Protein AF-A0A1H4EK37-F1 (afdb_monomer_lite)

Sequence (81 aa):
MTVKQTTSYTDEAYSYAQALVEAGEFSSVSAAASAALIALKRARDAEQRLLESEVLRRAKLPPDQWVEWSPGALAASINAR

Radius of gyration: 21.9 Å; chains: 1; bounding box: 41×23×55 Å

pLDDT: mean 91.95, std 8.42, range [58.97, 98.5]

Secondary structure (DSSP, 8-state):
----------HHHHHHHHHHHHTTS-SSHHHHHHHHHHHHHHHHHHHHHHHHHHHHHHHTS-GGGPPPP-TTHHHHHHHT-

Organism: NCBI:txid89524

Structure (mmCIF, N/CA/C/O backbone):
data_AF-A0A1H4EK37-F1
#
_entry.id   AF-A0A1H4EK37-F1
#
loop_
_atom_site.group_PDB
_atom_site.id
_atom_site.type_symbol
_atom_site.label_atom_id
_atom_site.label_alt_id
_atom_site.label_comp_id
_atom_site.label_asym_id
_atom_site.label_entity_id
_atom_site.label_seq_id
_atom_site.pdbx_PDB_ins_code
_atom_site.Cartn_x
_atom_site.Cartn_y
_atom_site.Cartn_z
_atom_site.occupancy
_atom_site.B_iso_or_equiv
_atom_site.auth_seq_id
_atom_site.auth_comp_id
_atom_site.auth_asym_id
_atom_site.auth_atom_id
_atom_site.pdbx_PDB_model_num
ATOM 1 N N . MET A 1 1 ? 6.075 -8.177 17.487 1.00 75.62 1 MET A N 1
ATOM 2 C CA . MET A 1 1 ? 6.314 -7.074 18.443 1.00 75.62 1 MET A CA 1
ATOM 3 C C . MET A 1 1 ? 5.505 -5.877 17.977 1.00 75.62 1 MET A C 1
ATOM 5 O O . MET A 1 1 ? 5.573 -5.566 16.796 1.00 75.62 1 MET A O 1
ATOM 9 N N . THR A 1 2 ? 4.714 -5.256 18.848 1.00 81.94 2 THR A N 1
ATOM 10 C CA . THR A 1 2 ? 3.929 -4.049 18.533 1.00 81.94 2 THR A CA 1
ATOM 11 C C . THR A 1 2 ? 4.497 -2.862 19.298 1.00 81.94 2 THR A C 1
ATOM 13 O O . THR A 1 2 ? 4.898 -3.018 20.450 1.00 81.94 2 THR A O 1
ATOM 16 N N . VAL A 1 3 ? 4.518 -1.682 18.680 1.00 89.81 3 VAL A N 1
ATOM 17 C CA . VAL A 1 3 ? 4.956 -0.431 19.317 1.00 89.81 3 VAL A CA 1
ATOM 18 C C . VAL A 1 3 ? 3.735 0.466 19.484 1.00 89.81 3 VAL A C 1
ATOM 20 O O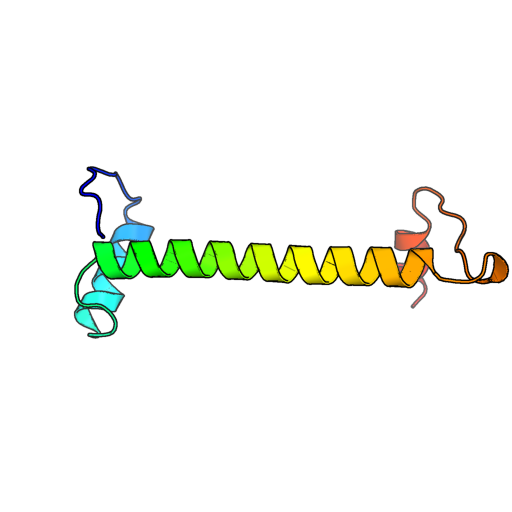 . VAL A 1 3 ? 3.045 0.751 18.508 1.00 89.81 3 VAL A O 1
ATOM 23 N N . LYS A 1 4 ? 3.444 0.893 20.718 1.00 89.81 4 LYS A N 1
ATOM 24 C CA . LYS A 1 4 ? 2.337 1.816 20.994 1.00 89.81 4 LYS A CA 1
ATOM 25 C C . LYS A 1 4 ? 2.795 3.246 20.715 1.00 89.81 4 LYS A C 1
ATOM 27 O O . LYS A 1 4 ? 3.779 3.699 21.290 1.00 89.81 4 LYS A O 1
ATOM 32 N N . GLN A 1 5 ? 2.063 3.946 19.860 1.00 90.38 5 GLN A N 1
ATOM 33 C CA . GLN A 1 5 ? 2.300 5.340 19.493 1.00 90.38 5 GLN A CA 1
ATOM 34 C C . GLN A 1 5 ? 0.956 6.059 19.370 1.00 90.38 5 GLN A C 1
ATOM 36 O O . GLN A 1 5 ? -0.029 5.459 18.938 1.00 90.38 5 GLN A O 1
ATOM 41 N N . THR A 1 6 ? 0.920 7.334 19.750 1.00 93.56 6 THR A N 1
ATOM 42 C CA . THR A 1 6 ? -0.231 8.207 19.498 1.00 93.56 6 THR A CA 1
ATOM 43 C C . THR A 1 6 ? -0.056 8.829 18.118 1.00 93.56 6 THR A C 1
ATOM 45 O O . THR A 1 6 ? 0.984 9.412 17.831 1.00 93.56 6 THR A O 1
ATOM 48 N N . THR A 1 7 ? -1.059 8.697 17.257 1.00 90.56 7 THR A N 1
ATOM 49 C CA . THR A 1 7 ? -1.046 9.262 15.905 1.00 90.56 7 THR A CA 1
ATOM 50 C C . THR A 1 7 ? -2.416 9.838 15.591 1.00 90.56 7 THR A C 1
ATOM 52 O O . THR A 1 7 ? -3.427 9.310 16.057 1.00 90.56 7 THR A O 1
ATOM 55 N N . SER A 1 8 ? -2.435 10.914 14.813 1.00 94.94 8 SER A N 1
ATOM 56 C CA . SER A 1 8 ? -3.668 11.515 14.316 1.00 94.94 8 SER A CA 1
ATOM 57 C C . SER A 1 8 ? -4.004 10.942 12.945 1.00 94.94 8 SER A C 1
ATOM 59 O O . SER A 1 8 ? -3.122 10.773 12.104 1.00 94.94 8 SER A O 1
ATOM 61 N N . TYR A 1 9 ? -5.286 10.681 12.720 1.00 94.81 9 TYR A N 1
ATOM 62 C CA . TYR A 1 9 ? -5.829 10.305 11.420 1.00 94.81 9 TYR A CA 1
ATOM 63 C C . TYR A 1 9 ? -6.651 11.468 10.871 1.00 94.81 9 TYR A C 1
ATOM 65 O O . TYR A 1 9 ? -7.168 12.279 11.638 1.00 94.81 9 TYR A O 1
ATOM 73 N N . THR A 1 10 ? -6.785 11.539 9.549 1.00 98.06 10 THR A N 1
ATOM 74 C CA . THR A 1 10 ? -7.880 12.310 8.956 1.00 98.06 10 THR A CA 1
ATOM 75 C C . THR A 1 10 ? -9.207 11.626 9.281 1.00 98.06 10 THR A C 1
ATOM 77 O O . THR A 1 10 ? -9.242 10.407 9.482 1.00 98.06 10 THR A O 1
ATOM 80 N N . ASP A 1 11 ? -10.300 12.391 9.288 1.00 98.06 11 ASP A N 1
ATOM 81 C CA . ASP A 1 11 ? -11.638 11.847 9.553 1.00 98.06 11 ASP A CA 1
ATOM 82 C C . ASP A 1 11 ? -11.993 10.719 8.575 1.00 98.06 11 ASP A C 1
ATOM 84 O O . ASP A 1 11 ? -12.512 9.681 8.980 1.00 98.06 11 ASP A O 1
ATOM 88 N N . GLU A 1 12 ? -11.638 10.879 7.298 1.00 98.12 12 GLU A N 1
ATOM 89 C CA . GLU A 1 12 ? -11.843 9.867 6.257 1.00 98.12 12 GLU A CA 1
ATOM 90 C C . GLU A 1 12 ? -11.072 8.571 6.552 1.00 98.12 12 GLU A C 1
ATOM 92 O O . GLU A 1 12 ? -11.653 7.484 6.545 1.00 98.12 12 GLU A O 1
ATOM 97 N N . ALA A 1 13 ? -9.776 8.673 6.869 1.00 97.12 13 ALA A N 1
ATOM 98 C CA . ALA A 1 13 ? -8.945 7.503 7.140 1.00 97.12 13 ALA A CA 1
ATOM 99 C C . ALA A 1 13 ? -9.408 6.760 8.400 1.00 97.12 13 ALA A C 1
ATOM 101 O O . ALA A 1 13 ? -9.424 5.527 8.424 1.00 97.12 13 ALA A O 1
ATOM 102 N N . TYR A 1 14 ? -9.802 7.503 9.437 1.00 97.31 14 TYR A N 1
ATOM 103 C CA . TYR A 1 14 ? -10.330 6.920 10.664 1.00 97.31 14 TYR A CA 1
ATOM 104 C C . TYR A 1 14 ? -11.677 6.229 10.430 1.00 97.31 14 TYR A C 1
ATOM 106 O O . TYR A 1 14 ? -11.837 5.077 10.828 1.00 97.31 14 TYR A O 1
ATOM 114 N N . SER A 1 15 ? -12.603 6.887 9.724 1.00 98.19 15 SER A N 1
ATOM 115 C CA . SER A 1 15 ? -13.929 6.337 9.408 1.00 98.19 15 SER A CA 1
ATOM 116 C C . SER A 1 15 ? -13.823 5.043 8.603 1.00 98.19 15 SER A C 1
ATOM 118 O O . SER A 1 15 ? -14.489 4.058 8.915 1.00 98.19 15 SER A O 1
ATOM 120 N N . TYR A 1 16 ? -12.930 5.000 7.610 1.00 98.12 16 TYR A N 1
ATOM 121 C CA . TYR A 1 16 ? -12.687 3.779 6.848 1.00 98.12 16 TYR A CA 1
ATOM 122 C C . TYR A 1 16 ? -12.092 2.665 7.719 1.00 98.12 16 TYR A C 1
ATOM 124 O O . TYR A 1 16 ? -12.555 1.526 7.677 1.00 98.12 16 TYR A O 1
ATOM 132 N N . ALA A 1 17 ? -11.105 2.982 8.563 1.00 97.62 17 ALA A N 1
ATOM 133 C CA . ALA A 1 17 ? -10.525 1.996 9.468 1.00 97.62 17 ALA A CA 1
ATOM 134 C C . ALA A 1 17 ? -11.550 1.452 10.479 1.00 97.62 17 ALA A C 1
ATOM 136 O O . ALA A 1 17 ? -11.491 0.272 10.816 1.00 97.62 17 ALA A O 1
ATOM 137 N N . GLN A 1 18 ? -12.493 2.280 10.943 1.00 98.19 18 GLN A N 1
ATOM 138 C CA . GLN A 1 18 ? -13.612 1.831 11.774 1.00 98.19 18 GLN A CA 1
ATOM 139 C C . GLN A 1 18 ? -14.551 0.898 11.010 1.00 98.19 18 GLN A C 1
ATOM 141 O O . GLN A 1 18 ? -14.840 -0.182 11.516 1.00 98.19 18 GLN A O 1
ATOM 146 N N . ALA A 1 19 ? -14.951 1.253 9.785 1.00 98.44 19 ALA A N 1
ATOM 147 C CA . ALA A 1 19 ? -15.833 0.419 8.967 1.00 98.44 19 ALA A CA 1
ATOM 148 C C . ALA A 1 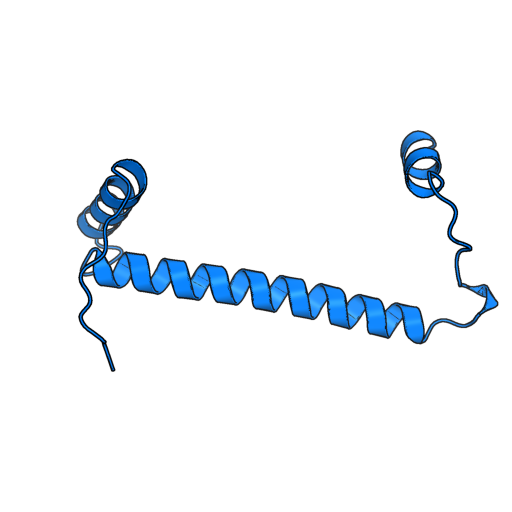19 ? -15.258 -0.992 8.746 1.00 98.44 19 ALA A C 1
ATOM 150 O O . ALA A 1 19 ? -15.979 -1.982 8.842 1.00 98.44 19 ALA A O 1
ATOM 151 N N . LEU A 1 20 ? -13.943 -1.105 8.534 1.00 98.38 20 LEU A N 1
ATOM 152 C CA . LEU A 1 20 ? -13.269 -2.400 8.397 1.00 98.38 20 LEU A CA 1
ATOM 153 C C . LEU A 1 20 ? -13.281 -3.230 9.695 1.00 98.38 20 LEU A C 1
ATOM 155 O O . LEU A 1 20 ? -13.320 -4.460 9.656 1.00 98.38 20 LEU A O 1
ATOM 159 N N . VAL A 1 21 ? -13.234 -2.576 10.858 1.00 98.50 21 VAL A N 1
ATOM 160 C CA . VAL A 1 21 ? -13.342 -3.253 12.160 1.00 98.50 21 VAL A CA 1
ATOM 161 C C . VAL A 1 21 ? -14.776 -3.700 12.417 1.00 98.50 21 VAL A C 1
ATOM 163 O O . VAL A 1 21 ? -14.996 -4.826 12.855 1.00 98.50 21 VAL A O 1
ATOM 166 N N . GLU A 1 22 ? -15.752 -2.848 12.113 1.00 98.44 22 GLU A N 1
ATOM 167 C CA . GLU A 1 22 ? -17.181 -3.156 12.231 1.00 98.44 22 GLU A CA 1
ATOM 168 C C . GLU A 1 22 ? -17.594 -4.311 11.309 1.00 98.44 22 GLU A C 1
ATOM 170 O O . GLU A 1 22 ? -18.384 -5.165 11.707 1.00 98.44 22 GLU A O 1
ATOM 175 N N . ALA A 1 23 ? -16.993 -4.395 10.119 1.00 98.44 23 ALA A N 1
ATOM 176 C CA . ALA A 1 23 ? -17.142 -5.521 9.199 1.00 98.44 23 ALA A CA 1
ATOM 177 C C . ALA A 1 23 ? -16.448 -6.814 9.682 1.00 98.44 23 ALA A C 1
ATOM 179 O O . ALA A 1 23 ? -16.633 -7.875 9.086 1.00 98.44 23 ALA A O 1
ATOM 180 N N . GLY A 1 24 ? -15.650 -6.750 10.752 1.00 98.31 24 GLY A N 1
ATOM 181 C CA . GLY A 1 24 ? -14.911 -7.888 11.299 1.00 98.31 24 GLY A CA 1
ATOM 182 C C . GLY A 1 24 ? -13.649 -8.264 10.515 1.00 98.31 24 GLY A C 1
ATOM 183 O O . GLY A 1 24 ? -13.042 -9.293 10.808 1.00 98.31 24 GLY A O 1
ATOM 184 N N . GLU A 1 25 ? -13.221 -7.445 9.550 1.00 98.25 25 GLU A N 1
ATOM 185 C CA . GLU A 1 25 ? -12.005 -7.694 8.764 1.00 98.25 25 GLU A CA 1
ATOM 186 C C . GLU A 1 25 ? -10.734 -7.506 9.604 1.00 98.25 25 GLU A C 1
ATOM 188 O O . GLU A 1 25 ? -9.730 -8.191 9.397 1.00 98.25 25 GLU A O 1
ATOM 193 N N . PHE A 1 26 ? -10.780 -6.603 10.590 1.00 98.25 26 PHE A N 1
ATOM 194 C CA . PHE A 1 26 ? -9.684 -6.368 11.527 1.00 98.25 26 PHE A CA 1
ATOM 195 C C . PHE A 1 26 ? -10.172 -6.282 12.971 1.00 98.25 26 PHE A C 1
ATOM 197 O O . PHE A 1 26 ? -11.242 -5.767 13.268 1.00 98.25 26 PHE A O 1
ATOM 204 N N . SER A 1 27 ? -9.324 -6.713 13.906 1.00 97.25 27 SER A N 1
ATOM 205 C CA . SER A 1 27 ? -9.625 -6.687 15.344 1.00 97.25 27 SER A CA 1
ATOM 206 C C . SER A 1 27 ? -9.561 -5.294 15.981 1.00 97.25 27 SER A C 1
ATOM 208 O O . SER A 1 27 ? -9.978 -5.121 17.124 1.00 97.25 27 SER A O 1
ATOM 210 N N . SER A 1 28 ? -8.973 -4.309 15.296 1.00 97.00 28 SER A N 1
AT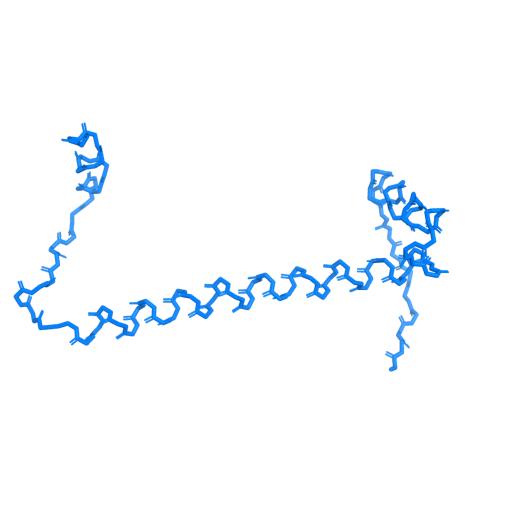OM 211 C CA . SER A 1 28 ? -8.857 -2.925 15.766 1.00 97.00 28 SER A CA 1
ATOM 212 C C . SER A 1 28 ? -8.414 -1.980 14.646 1.00 97.00 28 SER A C 1
ATOM 214 O O . SER A 1 28 ? -7.800 -2.409 13.666 1.00 97.00 28 SER A O 1
ATOM 216 N N . VAL A 1 29 ? -8.615 -0.673 14.850 1.00 96.00 29 VAL A N 1
ATOM 217 C CA . VAL A 1 29 ? -8.113 0.387 13.952 1.00 96.00 29 VAL A CA 1
ATOM 218 C C . VAL A 1 29 ? -6.591 0.302 13.786 1.00 96.00 29 VAL A C 1
ATOM 220 O O . VAL A 1 29 ? -6.071 0.474 12.689 1.00 96.00 29 VAL A O 1
ATOM 223 N N . SER A 1 30 ? -5.855 -0.028 14.854 1.00 95.38 30 SER A N 1
ATOM 224 C CA . SER A 1 30 ? -4.394 -0.181 14.789 1.00 95.38 30 SER A CA 1
ATOM 225 C C . SER A 1 30 ? -3.963 -1.371 13.922 1.00 95.38 30 SER A C 1
ATOM 227 O O . SER A 1 30 ? -2.967 -1.269 13.199 1.00 95.38 30 SER A O 1
ATOM 229 N N . AL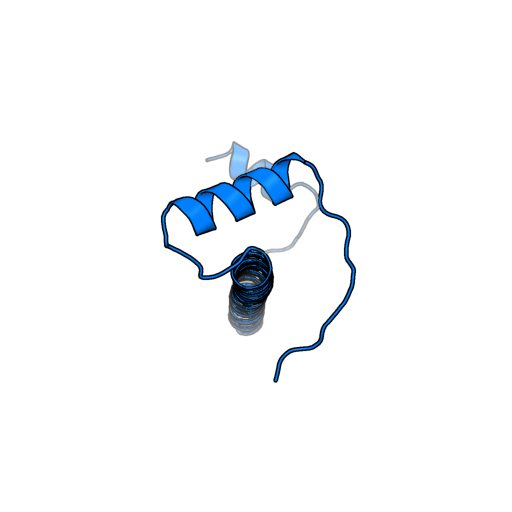A A 1 31 ? -4.717 -2.477 13.945 1.00 96.38 31 ALA A N 1
ATOM 230 C CA . ALA A 1 31 ? -4.470 -3.621 13.070 1.00 96.38 31 ALA A CA 1
ATOM 231 C C . ALA A 1 31 ? -4.725 -3.264 11.596 1.00 96.38 31 ALA A C 1
ATOM 233 O O . ALA A 1 31 ? -3.869 -3.545 10.756 1.00 96.38 31 ALA A O 1
ATOM 234 N N . ALA A 1 32 ? -5.831 -2.571 11.301 1.00 97.31 32 ALA A N 1
ATOM 235 C CA . ALA A 1 32 ? -6.143 -2.084 9.956 1.00 97.31 32 ALA A CA 1
ATOM 236 C C . ALA A 1 32 ? -5.067 -1.110 9.434 1.00 97.31 32 ALA A C 1
ATOM 238 O O . ALA A 1 32 ? -4.536 -1.290 8.338 1.00 97.31 32 ALA A O 1
ATOM 239 N N . ALA A 1 33 ? -4.659 -0.130 10.248 1.00 95.31 33 ALA A N 1
ATOM 240 C CA . ALA A 1 33 ? -3.612 0.828 9.889 1.00 95.31 33 ALA A CA 1
ATOM 241 C C . ALA A 1 33 ? -2.256 0.144 9.636 1.00 95.31 33 ALA A C 1
ATOM 243 O O . ALA A 1 33 ? -1.563 0.452 8.664 1.00 95.31 33 ALA A O 1
ATOM 244 N N . SER A 1 34 ? -1.889 -0.836 10.469 1.00 95.75 34 SER A N 1
ATOM 245 C CA . SER A 1 34 ? -0.663 -1.620 10.275 1.00 95.75 34 SER A CA 1
ATOM 246 C C . SER A 1 34 ? -0.705 -2.414 8.967 1.00 95.75 34 SER A C 1
ATOM 248 O O . SER A 1 34 ? 0.276 -2.430 8.220 1.00 95.75 34 SER A O 1
ATOM 250 N N . ALA A 1 35 ? -1.843 -3.044 8.659 1.00 97.00 35 ALA A N 1
ATOM 251 C CA . ALA A 1 35 ? -2.034 -3.776 7.413 1.00 97.00 35 ALA A CA 1
ATOM 252 C C . ALA A 1 35 ? -1.934 -2.853 6.189 1.00 97.00 35 ALA A C 1
ATOM 254 O O . ALA A 1 35 ? -1.256 -3.208 5.223 1.00 97.00 35 ALA A O 1
ATOM 255 N N . ALA A 1 36 ? -2.514 -1.651 6.253 1.00 96.38 36 ALA A N 1
ATOM 256 C CA . ALA A 1 36 ? -2.420 -0.653 5.191 1.00 96.38 36 ALA A CA 1
ATOM 257 C C . ALA A 1 36 ? -0.965 -0.221 4.925 1.00 96.38 36 ALA A C 1
ATOM 259 O O . ALA A 1 36 ? -0.534 -0.185 3.772 1.00 96.38 36 ALA A O 1
ATOM 260 N N . LEU A 1 37 ? -0.167 0.029 5.972 1.00 96.38 37 LEU A N 1
ATOM 261 C CA . LEU A 1 37 ? 1.255 0.374 5.822 1.00 96.38 37 LEU A CA 1
ATOM 262 C C . LEU A 1 37 ? 2.071 -0.767 5.199 1.00 96.38 37 LEU A C 1
ATOM 264 O O . LEU A 1 37 ? 2.922 -0.532 4.338 1.00 96.38 37 LEU A O 1
ATOM 268 N N . ILE A 1 38 ? 1.798 -2.012 5.598 1.00 98.06 38 ILE A N 1
ATOM 269 C CA . ILE A 1 38 ? 2.442 -3.194 5.014 1.00 98.06 38 ILE A CA 1
ATOM 270 C C . ILE A 1 38 ? 2.041 -3.355 3.544 1.00 98.06 38 ILE A C 1
ATOM 272 O O . ILE A 1 38 ? 2.899 -3.643 2.708 1.00 98.06 38 ILE A O 1
ATOM 276 N N . ALA A 1 39 ? 0.765 -3.156 3.212 1.00 97.69 39 ALA A N 1
ATOM 277 C CA . ALA A 1 39 ? 0.275 -3.216 1.839 1.00 97.69 39 ALA A CA 1
ATOM 278 C C . ALA A 1 39 ? 0.941 -2.146 0.962 1.00 97.69 39 ALA A C 1
ATOM 280 O O . ALA A 1 39 ? 1.459 -2.470 -0.106 1.00 97.69 39 ALA A O 1
ATOM 281 N N . LEU A 1 40 ? 1.034 -0.909 1.457 1.00 98.25 40 LEU A N 1
ATOM 282 C CA . LEU A 1 40 ? 1.731 0.183 0.780 1.00 98.25 40 LEU A CA 1
ATOM 283 C C . LEU A 1 40 ? 3.210 -0.147 0.536 1.00 98.25 40 LEU A C 1
ATOM 285 O O . LEU A 1 40 ? 3.721 0.081 -0.559 1.00 98.25 40 LEU A O 1
ATOM 289 N N . LYS A 1 41 ? 3.903 -0.723 1.529 1.00 98.06 41 LYS A N 1
ATOM 290 C CA . LYS A 1 41 ? 5.287 -1.180 1.348 1.00 98.06 41 LYS A CA 1
ATOM 291 C C . LYS A 1 41 ? 5.379 -2.238 0.245 1.00 98.06 41 LYS A C 1
ATOM 293 O O . LYS A 1 41 ? 6.229 -2.128 -0.630 1.00 98.06 41 LYS A O 1
ATOM 298 N N . ARG A 1 42 ? 4.508 -3.251 0.273 1.00 98.44 42 ARG A N 1
ATOM 299 C CA . ARG A 1 42 ? 4.507 -4.338 -0.720 1.00 98.44 42 ARG A CA 1
ATOM 300 C C . ARG A 1 42 ? 4.273 -3.823 -2.138 1.00 98.44 42 ARG A C 1
ATOM 302 O O . ARG A 1 42 ? 4.937 -4.308 -3.049 1.00 98.44 42 ARG A O 1
ATOM 309 N N . ALA A 1 43 ? 3.371 -2.856 -2.309 1.00 98.19 43 ALA A N 1
ATOM 310 C CA . ALA A 1 43 ? 3.122 -2.216 -3.597 1.00 98.19 43 ALA A CA 1
ATOM 311 C C . ALA A 1 43 ? 4.391 -1.527 -4.123 1.00 98.19 43 ALA A C 1
ATOM 313 O O . ALA A 1 43 ? 4.837 -1.830 -5.227 1.00 98.19 43 ALA A O 1
ATOM 314 N N . ARG A 1 44 ? 5.052 -0.716 -3.285 1.00 98.06 44 ARG A N 1
ATOM 315 C CA . ARG A 1 44 ? 6.315 -0.049 -3.646 1.00 98.06 44 ARG A CA 1
ATOM 316 C C . ARG A 1 44 ? 7.435 -1.033 -3.973 1.00 98.06 44 ARG A C 1
ATOM 318 O O . ARG A 1 44 ? 8.115 -0.869 -4.977 1.00 98.06 44 ARG A O 1
ATOM 325 N N . ASP A 1 45 ? 7.601 -2.083 -3.169 1.00 98.19 45 ASP A N 1
ATOM 326 C CA . ASP A 1 45 ? 8.605 -3.120 -3.433 1.00 98.19 45 ASP A CA 1
ATOM 327 C C . ASP A 1 45 ? 8.324 -3.851 -4.763 1.00 98.19 45 ASP A C 1
ATOM 329 O O . ASP A 1 45 ? 9.244 -4.278 -5.459 1.00 98.19 45 ASP A O 1
ATOM 333 N N . ALA A 1 46 ? 7.050 -4.062 -5.112 1.00 97.44 46 ALA A N 1
ATOM 334 C CA . ALA A 1 46 ? 6.667 -4.686 -6.374 1.00 97.44 46 ALA A CA 1
ATOM 335 C C . ALA A 1 46 ? 6.975 -3.774 -7.569 1.00 97.44 46 ALA A C 1
ATOM 337 O O . ALA A 1 46 ? 7.613 -4.232 -8.515 1.00 97.44 46 ALA A O 1
ATOM 338 N N . GLU A 1 47 ? 6.600 -2.497 -7.498 1.00 97.25 47 GLU A N 1
ATOM 339 C CA . GLU A 1 47 ? 6.921 -1.489 -8.518 1.00 97.25 47 GLU A CA 1
ATOM 340 C C . GLU A 1 47 ? 8.432 -1.353 -8.722 1.00 97.25 47 GLU A C 1
ATOM 342 O O . GLU A 1 47 ? 8.912 -1.387 -9.856 1.00 97.25 47 GLU A O 1
ATOM 347 N N . GLN A 1 48 ? 9.193 -1.282 -7.627 1.00 97.12 48 GLN A N 1
ATOM 348 C CA . GLN A 1 48 ? 10.648 -1.201 -7.674 1.00 97.12 48 GLN A CA 1
ATOM 349 C C . GLN A 1 48 ? 11.253 -2.428 -8.363 1.00 97.12 48 GLN A C 1
ATOM 351 O O . GLN A 1 48 ? 12.053 -2.274 -9.282 1.00 97.12 48 GLN A O 1
ATOM 356 N N . ARG A 1 49 ? 10.836 -3.644 -7.989 1.00 97.31 49 ARG A N 1
ATOM 357 C CA . ARG A 1 49 ? 11.329 -4.874 -8.633 1.00 97.31 49 ARG A CA 1
ATOM 358 C C . ARG A 1 49 ? 10.989 -4.932 -10.117 1.00 97.31 49 ARG A C 1
ATOM 360 O O . ARG A 1 49 ? 11.819 -5.379 -10.905 1.00 97.31 49 ARG A O 1
ATOM 367 N N . LEU A 1 50 ? 9.792 -4.490 -10.508 1.00 97.31 50 LEU A N 1
ATOM 368 C CA . LEU A 1 50 ? 9.400 -4.426 -11.916 1.00 97.31 50 LEU A CA 1
ATOM 369 C C . LEU A 1 50 ? 10.313 -3.468 -12.684 1.00 97.31 50 LEU A C 1
ATOM 371 O O . LEU A 1 50 ? 10.875 -3.859 -13.708 1.00 97.31 50 LEU A O 1
ATOM 375 N N . LEU A 1 51 ? 10.531 -2.261 -12.157 1.00 96.94 51 LEU A N 1
ATOM 376 C CA . LEU A 1 51 ? 11.423 -1.279 -12.766 1.00 96.94 51 LEU A CA 1
ATOM 377 C C . LEU A 1 51 ? 12.861 -1.800 -12.874 1.00 96.94 51 LEU A C 1
ATOM 379 O O . LEU A 1 51 ? 13.448 -1.747 -13.951 1.00 96.94 51 LEU A O 1
ATOM 383 N N . GLU A 1 52 ? 13.416 -2.338 -11.789 1.00 97.62 52 GLU A N 1
ATOM 384 C CA . GLU A 1 52 ? 14.771 -2.899 -11.763 1.00 97.62 52 GLU A CA 1
ATOM 385 C C . GLU A 1 52 ? 14.926 -4.037 -12.775 1.00 97.62 52 GLU A C 1
ATOM 387 O O . GLU A 1 52 ? 15.888 -4.058 -13.546 1.00 97.62 52 GLU A O 1
ATOM 392 N N . SER A 1 53 ? 13.955 -4.955 -12.827 1.00 97.31 53 SER A N 1
ATOM 393 C CA . SER A 1 53 ? 13.969 -6.063 -13.785 1.00 97.31 53 SER A CA 1
ATOM 394 C C . SER A 1 53 ? 13.973 -5.565 -15.230 1.00 97.31 53 SER A C 1
ATOM 396 O O . SER A 1 53 ? 14.703 -6.094 -16.070 1.00 97.31 53 SER A O 1
ATOM 398 N N . GLU A 1 54 ? 13.220 -4.503 -15.509 1.00 96.00 54 GLU A N 1
ATOM 399 C CA . GLU A 1 54 ? 13.105 -3.934 -16.841 1.00 96.00 54 GLU A CA 1
ATOM 400 C C . GLU A 1 54 ? 14.359 -3.151 -17.244 1.00 96.00 54 GLU A C 1
ATOM 402 O O . GLU A 1 54 ? 14.825 -3.272 -18.379 1.00 96.00 54 GLU A O 1
ATOM 407 N N . VAL A 1 55 ? 14.952 -2.396 -16.317 1.00 94.38 55 VAL A N 1
ATOM 408 C CA . VAL A 1 55 ? 16.240 -1.722 -16.531 1.00 94.38 55 VAL A CA 1
ATOM 409 C C . VAL A 1 55 ? 17.322 -2.751 -16.849 1.00 94.38 55 VAL A C 1
ATOM 411 O O . VAL A 1 55 ? 18.022 -2.612 -17.851 1.00 94.38 55 VAL A O 1
ATOM 414 N N . LEU A 1 56 ? 17.422 -3.824 -16.059 1.00 96.06 56 LEU A N 1
ATOM 415 C CA . LEU A 1 56 ? 18.394 -4.893 -16.292 1.00 96.06 56 LEU A CA 1
ATOM 416 C C . LEU A 1 56 ? 18.151 -5.623 -17.617 1.00 96.06 56 LEU A C 1
ATOM 418 O O . LEU A 1 56 ? 19.110 -5.993 -18.295 1.00 96.06 56 LEU A O 1
ATOM 422 N N . ARG A 1 57 ? 16.887 -5.833 -18.003 1.00 94.50 57 ARG A N 1
ATOM 423 C CA . ARG A 1 57 ? 16.529 -6.434 -19.293 1.00 94.50 57 ARG A CA 1
ATOM 424 C C . ARG A 1 57 ? 16.980 -5.550 -20.455 1.00 94.50 57 ARG A C 1
ATOM 426 O O . ARG A 1 57 ? 17.597 -6.064 -21.383 1.00 94.50 57 ARG A O 1
ATOM 433 N N . ARG A 1 58 ? 16.720 -4.238 -20.392 1.00 92.06 58 ARG A N 1
ATOM 434 C CA . ARG A 1 58 ? 17.121 -3.274 -21.432 1.00 92.06 58 ARG A CA 1
ATOM 435 C C . ARG A 1 58 ? 18.632 -3.075 -21.508 1.00 92.06 58 ARG A C 1
ATOM 437 O O . ARG A 1 58 ? 19.166 -3.011 -22.607 1.00 92.06 58 ARG A O 1
ATOM 444 N N . ALA A 1 59 ? 19.328 -3.057 -20.373 1.00 90.44 59 ALA A N 1
ATOM 445 C CA . ALA A 1 59 ? 20.785 -2.922 -20.326 1.00 90.44 59 ALA A CA 1
ATOM 446 C C . ALA A 1 59 ? 21.530 -4.092 -20.997 1.00 90.44 59 ALA A C 1
ATOM 448 O O . ALA A 1 59 ? 22.672 -3.938 -21.417 1.00 90.44 59 ALA A O 1
ATOM 449 N N . LYS A 1 60 ? 20.890 -5.264 -21.099 1.00 94.69 60 LYS A N 1
ATOM 450 C CA . LYS A 1 60 ? 21.436 -6.450 -21.778 1.00 94.69 60 LY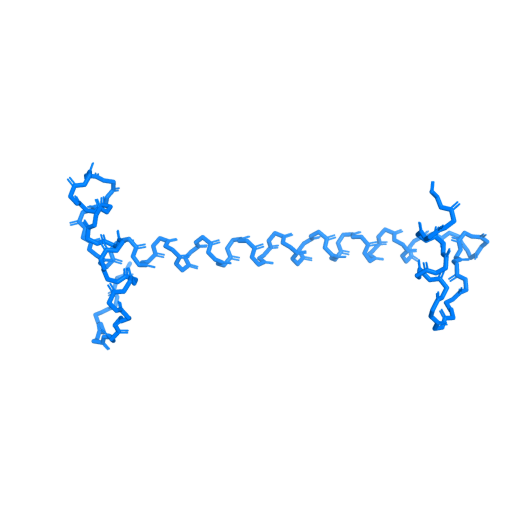S A CA 1
ATOM 451 C C . LYS A 1 60 ? 21.128 -6.495 -23.275 1.00 94.69 60 LYS A C 1
ATOM 453 O O . LYS A 1 60 ? 21.575 -7.427 -23.940 1.00 94.69 60 LYS A O 1
ATOM 458 N N . LEU A 1 61 ? 20.339 -5.555 -23.799 1.00 93.69 61 LEU A N 1
ATOM 459 C CA . LEU A 1 61 ? 20.025 -5.534 -25.222 1.00 93.69 61 LEU A CA 1
ATOM 460 C C . LEU A 1 61 ? 21.277 -5.179 -26.037 1.00 93.69 61 LEU A C 1
ATOM 462 O O . LEU A 1 61 ? 22.042 -4.306 -25.617 1.00 93.69 61 LEU A O 1
ATOM 466 N N . PRO A 1 62 ? 21.469 -5.810 -27.205 1.00 94.25 62 PRO A N 1
ATOM 467 C CA . PRO A 1 62 ? 22.466 -5.387 -28.179 1.00 94.25 62 PRO A CA 1
ATOM 468 C C . PRO A 1 62 ? 22.323 -3.896 -28.559 1.00 94.25 62 PRO A C 1
ATOM 470 O O . PRO A 1 62 ? 21.194 -3.394 -28.585 1.00 94.25 62 PRO A O 1
ATOM 473 N N . PRO A 1 63 ? 23.424 -3.180 -28.871 1.00 88.50 63 PRO A N 1
ATOM 474 C CA . PRO A 1 63 ? 23.379 -1.746 -29.183 1.00 88.50 63 PRO A CA 1
ATOM 475 C C . PRO A 1 63 ? 22.467 -1.374 -30.359 1.00 88.50 63 PRO A C 1
ATOM 477 O O . PRO A 1 63 ? 21.865 -0.307 -30.354 1.00 88.50 63 PRO A O 1
ATOM 480 N N . ASP A 1 64 ? 22.319 -2.258 -31.345 1.00 91.19 64 ASP A N 1
ATOM 481 C CA . ASP A 1 64 ? 21.427 -2.095 -32.502 1.00 91.19 64 ASP A CA 1
ATOM 482 C C . ASP A 1 64 ? 19.933 -2.110 -32.135 1.00 91.19 64 ASP A C 1
ATOM 484 O O . ASP A 1 64 ? 19.092 -1.730 -32.945 1.00 91.19 64 ASP A O 1
ATOM 488 N N . GLN A 1 65 ? 19.595 -2.511 -30.907 1.00 88.25 65 GLN A N 1
ATOM 489 C CA . GLN A 1 65 ? 18.230 -2.496 -30.374 1.00 88.25 65 GLN A CA 1
ATOM 490 C C . GLN A 1 65 ? 17.984 -1.337 -29.402 1.00 88.25 65 GLN A C 1
ATOM 492 O O . GLN A 1 65 ? 16.898 -1.231 -28.824 1.00 88.25 65 GLN A O 1
ATOM 497 N N . TRP A 1 66 ? 18.980 -0.478 -29.176 1.00 88.00 66 TRP A N 1
ATOM 498 C CA . TRP A 1 66 ? 18.806 0.705 -28.344 1.00 88.00 66 TRP A CA 1
ATOM 499 C C . TRP A 1 66 ? 18.058 1.778 -29.130 1.00 88.00 66 TRP A C 1
ATOM 501 O O . TRP A 1 66 ? 18.336 2.030 -30.300 1.00 88.00 66 TRP A O 1
ATOM 511 N N . VAL A 1 67 ? 17.094 2.423 -28.475 1.00 81.06 67 VAL A N 1
ATOM 512 C CA . VAL A 1 67 ? 16.372 3.555 -29.058 1.00 81.06 67 VAL A CA 1
ATOM 513 C C . VAL A 1 67 ? 17.084 4.829 -28.635 1.00 81.06 67 VAL A C 1
ATOM 515 O O . VAL A 1 67 ? 17.274 5.062 -27.440 1.00 81.06 67 VAL A O 1
ATOM 518 N N . GLU A 1 68 ? 17.463 5.658 -29.604 1.00 80.19 68 GLU A N 1
ATOM 519 C CA . GLU A 1 68 ? 18.009 6.979 -29.319 1.00 80.19 68 GLU A CA 1
ATOM 520 C C . GLU A 1 68 ? 16.922 7.843 -28.673 1.00 80.19 68 GLU A C 1
ATOM 522 O O . GLU A 1 68 ? 15.823 8.017 -29.207 1.00 80.19 68 GLU A O 1
ATOM 527 N N . TRP A 1 69 ? 17.200 8.338 -27.469 1.00 79.19 69 TRP A N 1
ATOM 528 C CA . TRP A 1 69 ? 16.247 9.163 -26.746 1.00 79.19 69 TRP A CA 1
ATOM 529 C C . TRP A 1 69 ? 16.351 10.613 -27.214 1.00 79.19 69 TRP A C 1
ATOM 531 O O . TRP A 1 69 ? 17.419 11.219 -27.135 1.00 79.19 69 TRP A O 1
ATOM 541 N N . SER A 1 70 ? 15.222 11.195 -27.620 1.00 82.69 70 SER A N 1
ATOM 542 C CA . SER A 1 70 ? 15.080 12.642 -27.762 1.00 82.69 70 SER A CA 1
ATOM 543 C C . SER A 1 70 ? 13.837 13.143 -27.013 1.00 82.69 70 SER A C 1
ATOM 545 O O . SER A 1 70 ? 12.819 12.437 -26.937 1.00 82.69 70 SER A O 1
ATOM 547 N N . PRO A 1 71 ? 13.891 14.351 -26.420 1.00 80.38 71 PRO A N 1
ATOM 548 C CA . PRO A 1 71 ? 12.738 14.937 -25.749 1.00 80.38 71 PRO A CA 1
ATOM 549 C C . PRO A 1 71 ? 11.523 14.991 -26.685 1.00 80.38 71 PRO A C 1
ATOM 551 O O . PRO A 1 71 ? 11.606 15.497 -27.798 1.00 80.38 71 PRO A O 1
ATOM 554 N N . GLY A 1 72 ? 10.383 14.464 -26.234 1.00 79.06 72 GLY A N 1
ATOM 555 C CA . GLY A 1 72 ? 9.136 14.459 -27.008 1.00 79.06 72 GLY A CA 1
ATOM 556 C C . GLY A 1 72 ? 8.959 13.285 -27.981 1.00 79.06 72 GLY A C 1
ATOM 557 O O . GLY A 1 72 ? 7.834 13.060 -28.425 1.00 79.06 72 GLY A O 1
ATOM 558 N N . ALA A 1 73 ? 9.990 12.471 -28.243 1.00 78.62 73 ALA A N 1
ATOM 559 C CA . ALA A 1 73 ? 9.879 11.313 -29.142 1.00 78.62 73 ALA A CA 1
ATOM 560 C C . ALA A 1 73 ? 8.828 10.288 -28.686 1.00 78.62 73 ALA A C 1
ATOM 562 O O . ALA A 1 73 ? 8.101 9.730 -29.507 1.00 78.62 73 A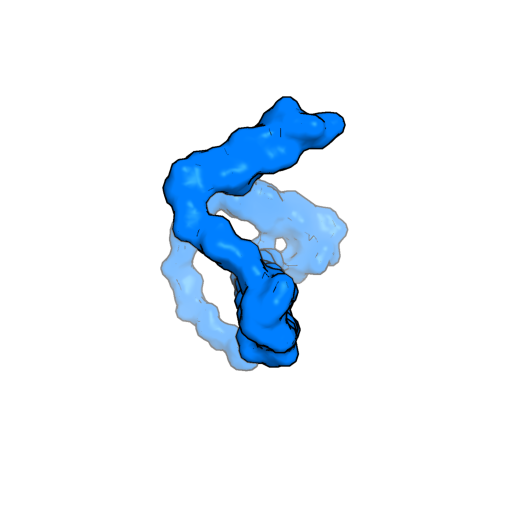LA A O 1
ATOM 563 N N . LEU A 1 74 ? 8.706 10.067 -27.372 1.00 74.38 74 LEU A N 1
ATOM 564 C CA . LEU A 1 74 ? 7.700 9.161 -26.811 1.00 74.38 74 LEU A CA 1
ATOM 565 C C . LEU A 1 74 ? 6.271 9.688 -27.008 1.00 74.38 74 LEU A C 1
ATOM 567 O O . LEU A 1 74 ? 5.374 8.924 -27.343 1.00 74.38 74 LEU A O 1
ATOM 571 N N . ALA A 1 75 ? 6.051 10.991 -26.827 1.00 76.69 75 ALA A N 1
ATOM 572 C CA . ALA A 1 75 ? 4.735 11.589 -27.039 1.00 76.69 75 ALA A CA 1
ATOM 573 C C . ALA A 1 75 ? 4.334 11.532 -28.524 1.00 76.69 75 ALA A C 1
ATOM 575 O O . ALA A 1 75 ? 3.194 11.205 -28.847 1.00 76.69 75 ALA A O 1
ATOM 576 N N . ALA A 1 76 ? 5.288 11.778 -29.429 1.00 77.38 76 ALA A N 1
ATOM 577 C CA . ALA A 1 76 ? 5.070 11.667 -30.867 1.00 77.38 76 ALA A CA 1
ATOM 578 C C . ALA A 1 76 ? 4.732 10.229 -31.305 1.00 77.38 76 ALA A C 1
ATOM 580 O O . ALA A 1 76 ? 3.849 10.045 -32.138 1.00 77.38 76 ALA A O 1
ATOM 581 N N . SER A 1 77 ? 5.382 9.210 -30.728 1.00 74.38 77 SER A N 1
ATOM 582 C CA . SER A 1 77 ? 5.129 7.805 -31.083 1.00 74.38 77 SER A CA 1
ATOM 583 C C . SER A 1 77 ? 3.807 7.261 -30.538 1.00 74.38 77 SER A C 1
ATOM 585 O O . SER A 1 77 ? 3.188 6.421 -31.187 1.00 74.38 77 SER A O 1
ATOM 587 N N . ILE A 1 78 ? 3.347 7.755 -29.384 1.00 76.31 78 ILE A N 1
ATOM 588 C CA . ILE A 1 78 ? 2.030 7.415 -28.826 1.00 76.31 78 ILE A CA 1
ATOM 589 C C . ILE A 1 78 ? 0.910 8.011 -29.684 1.00 76.31 78 ILE A C 1
ATOM 591 O O . ILE A 1 78 ? -0.049 7.312 -29.979 1.00 76.31 78 ILE A O 1
ATOM 595 N N . ASN A 1 79 ? 1.047 9.263 -30.131 1.00 80.00 79 ASN A N 1
ATOM 596 C CA . ASN A 1 79 ? 0.035 9.932 -30.959 1.00 80.00 79 ASN A CA 1
ATOM 597 C C . ASN A 1 79 ? -0.052 9.390 -32.399 1.00 80.00 79 ASN A C 1
ATOM 599 O O . ASN A 1 79 ? -1.003 9.701 -33.109 1.00 80.00 79 ASN A O 1
ATOM 603 N N . ALA A 1 80 ? 0.952 8.632 -32.844 1.00 74.31 80 ALA A N 1
ATOM 604 C CA . ALA A 1 80 ? 1.005 8.025 -34.174 1.00 74.31 80 ALA A CA 1
ATOM 605 C C . ALA A 1 80 ? 0.437 6.589 -34.226 1.00 74.31 80 ALA A C 1
ATOM 607 O O . ALA A 1 80 ? 0.442 5.984 -35.299 1.00 74.31 80 ALA A O 1
ATOM 608 N N . ARG A 1 81 ? -0.001 6.033 -33.087 1.00 58.97 81 ARG A N 1
ATOM 609 C CA . ARG A 1 81 ? -0.670 4.726 -32.965 1.00 58.97 81 ARG A CA 1
ATOM 610 C C . ARG A 1 81 ? -2.179 4.888 -32.869 1.00 58.97 81 ARG A C 1
ATOM 612 O O . ARG A 1 81 ? -2.864 3.989 -33.400 1.00 58.97 81 ARG A O 1
#

Foldseek 3Di:
DDDDDDDDDDPVLQVVLVVCVVVVVDVHSVRVVVVVVVVVVVVVVVVVVVVVVVVVVLVPDDPVPDDDDDPCPVVVVVVVD